Protein AF-A0A540LSK1-F1 (afdb_monomer)

Radius of gyration: 19.54 Å; Cα contacts (8 Å, |Δi|>4): 109; chains: 1; bounding box: 51×31×47 Å

pLDDT: mean 92.01, std 4.18, range [72.56, 97.5]

Mean predicted aligned error: 5.32 Å

Solvent-accessible surface area (backbone atoms only — not comparable to full-atom values): 8118 Å² total; per-residue (Å²): 76,60,80,92,53,20,71,82,52,51,48,79,53,101,90,46,80,46,57,41,70,53,82,63,86,89,48,91,58,44,57,62,53,48,32,55,50,52,50,65,73,38,59,90,34,54,85,73,41,26,48,77,56,66,92,49,74,45,82,53,61,97,46,77,84,54,35,60,56,54,49,50,56,49,51,53,49,32,57,75,69,72,55,82,82,60,71,95,77,60,83,77,96,66,76,56,48,79,53,98,74,26,34,42,41,89,93,44,80,42,81,30,66,71,60,52,50,53,60,75,68,52,76,80,85,86,73,134

Secondary structure (DSSP, 8-state):
--GGGSGGG-EEETTEEE--SS--TT-TTHHHHHHHHHHHHTTTTBTTTEEEETTEEEE--SSHHHHHHHHHHHHHHHHHTT----GGG---S-SEEEETTEEEETTEEEE-HHHHHHHHTPPPP---

Nearest PDB structures (foldseek):
  4ol8-assembly1_B  TM=8.651E-01  e=1.363E-05  Saccharomyces cerevisiae
  7o24-assembly1_A  TM=8.761E-01  e=2.131E-05  White-tufted-ear marmoset simian foamy virus
  7o0h-assembly1_A  TM=9.104E-01  e=1.358E-04  White-tufted-ear marmoset simian foamy virus
  7o0g-assembly1_A  TM=8.465E-01  e=1.052E-04  White-tufted-ear marmoset simian foamy virus
  4mh8-assembly1_A  TM=8.606E-01  e=8.647E-04  Moloney murine leukemia virus isolate Shinnick

Foldseek 3Di:
DPPVCFQVQWDADPVGIDTDPDDDPPDPCLQVVQVVVVCVLCVVCDPPQWDDHRLFIDGHDPDPVCSVVSVVVVVVSCVVVVHDDDPVPDDPPDQWDADPQWIQHPVGTHHNVVVVVCVVPDDDDPDD

InterPro domains:
  IPR000477 Reverse transcriptase domain [PF00078] (4-104)
  IPR043128 Reverse transcriptase/Diguanylate cyclase domain [G3DSA:3.30.70.270] (7-112)
  IPR043502 DNA/RNA polymerase superfamily [SSF56672] (1-127)
  IPR053134 RNA-directed DNA polymerase homolog [PTHR24559] (1-100)

Organism: Malus baccata (NCBI:txid106549)

Sequence (128 aa):
MAVEDQEKTAFITERGLYCYTVMPFGLKNAGSTYQRLVNKMFKNQIGNTMEVYIDDMVVKSRERGQHIDHLRNTFDILRRYNMRLNPAKCAFGVSSGQFLGHIVNKRGIEPNPAKVEALCNMPDPVTP

Structure (mmCIF, N/CA/C/O backbone):
data_AF-A0A540LSK1-F1
#
_entry.id   AF-A0A540LSK1-F1
#
loop_
_atom_site.group_PDB
_atom_site.id
_atom_site.type_symbol
_atom_site.label_atom_id
_atom_site.label_alt_id
_atom_site.label_comp_id
_atom_site.label_asym_id
_atom_site.label_entity_id
_atom_site.label_seq_id
_atom_site.pdbx_PDB_ins_code
_atom_site.Cartn_x
_atom_site.Cartn_y
_atom_site.Cartn_z
_atom_site.occupancy
_atom_site.B_iso_or_equiv
_atom_site.auth_seq_id
_atom_site.auth_comp_id
_atom_site.auth_asym_id
_atom_site.auth_atom_id
_atom_site.pdbx_PDB_model_num
ATOM 1 N N . MET A 1 1 ? 2.457 0.004 -16.375 1.00 90.31 1 MET A N 1
ATOM 2 C CA . MET A 1 1 ? 3.307 1.116 -16.841 1.00 90.31 1 MET A CA 1
ATOM 3 C C . MET A 1 1 ? 2.709 1.644 -18.135 1.00 90.31 1 MET A C 1
ATOM 5 O O . MET A 1 1 ? 2.167 0.823 -18.871 1.00 90.31 1 MET A O 1
ATOM 9 N N . ALA A 1 2 ? 2.735 2.954 -18.397 1.00 93.81 2 ALA A N 1
ATOM 10 C CA . ALA A 1 2 ? 2.364 3.459 -19.725 1.00 93.81 2 ALA A CA 1
ATOM 11 C C . ALA A 1 2 ? 3.323 2.852 -20.761 1.00 93.81 2 ALA A C 1
ATOM 13 O O . ALA A 1 2 ? 4.504 2.694 -20.454 1.00 93.81 2 ALA A O 1
ATOM 14 N N . VAL A 1 3 ? 2.823 2.421 -21.921 1.00 96.44 3 VAL A N 1
ATOM 15 C CA . VAL A 1 3 ? 3.622 1.635 -22.882 1.00 96.44 3 VAL A CA 1
ATOM 16 C C . VAL A 1 3 ? 4.825 2.449 -23.359 1.00 96.44 3 VAL A C 1
ATOM 18 O O . VAL A 1 3 ? 5.938 1.936 -23.382 1.00 96.44 3 VAL A O 1
ATOM 21 N N . GLU A 1 4 ? 4.619 3.742 -23.600 1.00 97.31 4 GLU A N 1
ATOM 22 C CA . GLU A 1 4 ? 5.642 4.714 -23.993 1.00 97.31 4 GLU A CA 1
ATOM 23 C C . GLU A 1 4 ? 6.733 4.973 -22.933 1.00 97.31 4 GLU A C 1
ATOM 25 O O . GLU A 1 4 ? 7.790 5.515 -23.253 1.00 97.31 4 GLU A O 1
ATOM 30 N N . ASP A 1 5 ? 6.503 4.586 -21.674 1.00 96.38 5 ASP A N 1
ATOM 31 C CA . ASP A 1 5 ? 7.439 4.795 -20.563 1.00 96.38 5 ASP A CA 1
ATOM 32 C C . ASP A 1 5 ? 8.160 3.510 -20.125 1.00 96.38 5 ASP A C 1
ATOM 34 O O . ASP A 1 5 ? 9.058 3.574 -19.284 1.00 96.38 5 ASP A O 1
ATOM 38 N N . GLN A 1 6 ? 7.806 2.340 -20.673 1.00 96.88 6 GLN A N 1
ATOM 39 C CA . GLN A 1 6 ? 8.393 1.058 -20.252 1.00 96.88 6 GLN A CA 1
ATOM 40 C C . GLN A 1 6 ? 9.907 1.027 -20.473 1.00 96.88 6 GLN A C 1
ATOM 42 O O . GLN A 1 6 ? 10.653 0.686 -19.555 1.00 96.88 6 GLN A O 1
ATOM 47 N N . GLU A 1 7 ? 10.381 1.464 -21.640 1.00 96.50 7 GLU A N 1
ATOM 48 C CA . GLU A 1 7 ? 11.809 1.472 -21.987 1.00 96.50 7 GLU A CA 1
ATOM 49 C C . GLU A 1 7 ? 12.651 2.356 -21.052 1.00 96.50 7 GLU A C 1
ATOM 51 O O . GLU A 1 7 ? 13.814 2.054 -20.796 1.00 96.50 7 GLU A O 1
ATOM 56 N N . LYS A 1 8 ? 12.056 3.387 -20.436 1.00 95.94 8 LYS A N 1
ATOM 57 C CA . LYS A 1 8 ? 12.732 4.246 -19.441 1.00 95.94 8 LYS A CA 1
ATOM 58 C C . LYS A 1 8 ? 13.035 3.515 -18.132 1.00 95.94 8 LYS A C 1
ATOM 60 O O . LYS A 1 8 ? 13.778 4.023 -17.299 1.00 95.94 8 LYS A O 1
ATOM 65 N N . THR A 1 9 ? 12.450 2.335 -17.940 1.00 96.56 9 THR A N 1
ATOM 66 C CA . THR A 1 9 ? 12.721 1.442 -16.807 1.00 96.56 9 THR A CA 1
ATOM 67 C C . THR A 1 9 ? 13.617 0.267 -17.183 1.00 96.56 9 THR A C 1
ATOM 69 O O . THR A 1 9 ? 13.633 -0.745 -16.477 1.00 96.56 9 THR A O 1
ATOM 72 N N . ALA A 1 10 ? 14.333 0.368 -18.306 1.00 96.69 10 ALA A N 1
ATOM 73 C CA . ALA A 1 10 ? 15.207 -0.697 -18.753 1.00 96.69 10 ALA A CA 1
ATOM 74 C C . ALA A 1 10 ? 16.385 -0.928 -17.793 1.00 96.69 10 ALA A C 1
ATOM 76 O O . ALA A 1 10 ? 16.949 0.006 -17.224 1.00 96.69 10 ALA A O 1
ATOM 77 N N . PHE A 1 11 ? 16.764 -2.192 -17.632 1.00 96.31 11 PHE A N 1
ATOM 78 C CA . PHE A 1 11 ? 17.904 -2.632 -16.840 1.00 96.31 11 PHE A CA 1
ATOM 79 C C . PHE A 1 11 ? 18.647 -3.759 -17.561 1.00 96.31 11 PHE A C 1
ATOM 81 O O . PHE A 1 11 ? 18.067 -4.522 -18.338 1.00 96.31 11 PHE A O 1
ATOM 88 N N . ILE A 1 12 ? 19.951 -3.851 -17.305 1.00 97.50 12 ILE A N 1
ATOM 89 C CA . ILE A 1 12 ? 20.837 -4.835 -17.928 1.00 97.50 12 ILE A CA 1
ATOM 90 C C . ILE A 1 12 ? 21.067 -5.985 -16.952 1.00 97.50 12 ILE A C 1
ATOM 92 O O . ILE A 1 12 ? 21.324 -5.778 -15.768 1.00 97.50 12 ILE A O 1
ATOM 96 N N . THR A 1 13 ? 20.998 -7.202 -17.473 1.00 97.25 13 THR A N 1
ATOM 97 C CA . THR A 1 13 ? 21.461 -8.423 -16.809 1.00 97.25 13 THR A CA 1
ATOM 98 C C . THR A 1 13 ? 22.533 -9.075 -17.679 1.00 97.25 13 THR A C 1
ATOM 100 O O . THR A 1 13 ? 22.652 -8.751 -18.861 1.00 97.25 13 THR A O 1
ATOM 103 N N . GLU A 1 14 ? 23.250 -10.068 -17.154 1.00 97.31 14 GLU A N 1
ATOM 104 C CA . GLU A 1 14 ? 24.184 -10.890 -17.945 1.00 97.31 14 GLU A CA 1
ATOM 105 C C . GLU A 1 14 ? 23.520 -11.562 -19.163 1.00 97.31 14 GLU A C 1
ATOM 107 O O . GLU A 1 14 ? 24.189 -11.921 -20.127 1.00 97.31 14 GLU A O 1
ATOM 112 N N . ARG A 1 15 ? 22.189 -11.725 -19.132 1.00 96.56 15 ARG A N 1
ATOM 113 C CA . ARG A 1 15 ? 21.399 -12.397 -20.171 1.00 96.56 15 ARG A CA 1
ATOM 114 C C . ARG A 1 15 ? 20.729 -11.436 -21.153 1.00 96.56 15 ARG A C 1
ATOM 116 O O . ARG A 1 15 ? 20.010 -11.903 -22.031 1.00 96.56 15 ARG A O 1
ATOM 123 N N . GLY A 1 16 ? 20.903 -10.124 -20.994 1.00 96.88 16 GLY A N 1
ATOM 124 C CA . GLY A 1 16 ? 20.348 -9.122 -21.904 1.00 96.88 16 GLY A CA 1
ATOM 125 C C . GLY A 1 16 ? 19.654 -7.948 -21.218 1.00 96.88 16 GLY A C 1
ATOM 126 O O . GLY A 1 16 ? 19.708 -7.786 -19.994 1.00 96.88 16 GLY A O 1
ATOM 127 N N . LEU A 1 17 ? 19.010 -7.131 -22.052 1.00 97.25 17 LEU A N 1
ATOM 128 C CA . LEU A 1 17 ? 18.290 -5.915 -21.683 1.00 97.25 17 LEU A CA 1
ATOM 129 C C . LEU A 1 17 ? 16.801 -6.219 -21.477 1.00 97.25 17 LEU A C 1
ATOM 131 O O . LEU A 1 17 ? 16.157 -6.797 -22.350 1.00 97.25 17 LEU A O 1
ATOM 135 N N . TYR A 1 18 ? 16.260 -5.802 -20.336 1.00 97.31 18 TYR A N 1
ATOM 136 C CA . TYR A 1 18 ? 14.858 -5.998 -19.959 1.00 97.31 18 TYR A CA 1
ATOM 137 C C . TYR A 1 18 ? 14.250 -4.673 -19.514 1.00 97.31 18 TYR A C 1
ATOM 139 O O . TYR A 1 18 ? 14.979 -3.775 -19.112 1.00 97.31 18 TYR A O 1
ATOM 147 N N . CYS A 1 19 ? 12.925 -4.554 -19.535 1.00 97.19 19 CYS A N 1
ATOM 148 C CA . CYS A 1 19 ? 12.196 -3.401 -19.008 1.00 97.19 19 CYS A CA 1
ATOM 149 C C . CYS A 1 19 ? 10.956 -3.851 -18.220 1.00 97.19 19 CYS A C 1
ATOM 151 O O . CYS A 1 19 ? 10.487 -4.982 -18.370 1.00 97.19 19 CYS A O 1
ATOM 153 N N . TYR A 1 20 ? 10.428 -2.989 -17.346 1.00 97.50 20 TYR A N 1
ATOM 154 C CA . TYR A 1 20 ? 9.251 -3.321 -16.545 1.00 97.50 20 TYR A CA 1
ATOM 155 C C . TYR A 1 20 ? 7.944 -2.981 -17.271 1.00 97.50 20 TYR A C 1
ATOM 157 O O . TYR A 1 20 ? 7.720 -1.859 -17.721 1.00 97.50 20 TYR A O 1
ATOM 165 N N . THR A 1 21 ? 7.014 -3.937 -17.293 1.00 96.56 21 THR A N 1
ATOM 166 C CA . THR A 1 21 ? 5.648 -3.753 -17.826 1.00 96.56 21 THR A CA 1
ATOM 167 C C . THR A 1 21 ? 4.670 -3.216 -16.770 1.00 96.56 21 THR A C 1
ATOM 169 O O . THR A 1 21 ? 3.675 -2.543 -17.069 1.00 96.56 21 THR A O 1
ATOM 172 N N . VAL A 1 22 ? 4.983 -3.449 -15.496 1.00 94.12 22 VAL A N 1
ATOM 173 C CA . VAL A 1 22 ? 4.293 -2.907 -14.317 1.00 94.12 22 VAL A CA 1
ATOM 174 C C . VAL A 1 22 ? 5.151 -1.832 -13.653 1.00 94.12 22 VAL A C 1
ATOM 176 O O . VAL A 1 22 ? 6.268 -1.583 -14.079 1.00 94.12 22 VAL A O 1
ATOM 179 N N . MET A 1 23 ? 4.625 -1.132 -12.651 1.00 95.19 23 MET A N 1
ATOM 180 C CA . MET A 1 23 ? 5.394 -0.108 -11.939 1.00 95.19 23 MET A CA 1
ATOM 181 C C . MET A 1 23 ? 6.440 -0.772 -11.022 1.00 95.19 23 MET A C 1
ATOM 183 O O . MET A 1 23 ? 6.027 -1.473 -10.098 1.00 95.19 23 MET A O 1
ATOM 187 N N . PRO A 1 24 ? 7.755 -0.589 -11.252 1.00 95.06 24 PRO A N 1
ATOM 188 C CA . PRO A 1 24 ? 8.780 -1.136 -10.371 1.00 95.06 24 PRO A CA 1
ATOM 189 C C . PRO A 1 24 ? 8.951 -0.302 -9.097 1.00 95.06 24 PRO A C 1
ATOM 191 O O . PRO A 1 24 ? 8.566 0.870 -9.030 1.00 95.06 24 PRO A O 1
ATOM 194 N N . PHE A 1 25 ? 9.592 -0.906 -8.097 1.00 90.50 25 PHE A N 1
ATOM 195 C CA . PHE A 1 25 ? 10.094 -0.185 -6.929 1.00 90.50 25 PHE A CA 1
ATOM 196 C C . PHE A 1 25 ? 11.232 0.774 -7.310 1.00 90.50 25 PHE A C 1
ATOM 198 O O . PHE A 1 25 ? 11.898 0.601 -8.328 1.00 90.50 25 PHE A O 1
ATOM 205 N N . GLY A 1 26 ? 11.461 1.792 -6.477 1.00 92.00 26 GLY A N 1
ATOM 206 C CA . GLY A 1 26 ? 12.563 2.747 -6.646 1.00 92.00 26 GLY A CA 1
ATOM 207 C C . GLY A 1 26 ? 12.256 3.949 -7.546 1.00 92.00 26 GLY A C 1
ATOM 208 O O . GLY A 1 26 ? 13.019 4.912 -7.547 1.00 92.00 26 GLY A O 1
ATOM 209 N N . LEU A 1 27 ? 11.124 3.967 -8.262 1.00 93.94 27 LEU A N 1
ATOM 210 C CA . LEU A 1 27 ? 10.711 5.164 -8.998 1.00 93.94 27 LEU A CA 1
ATOM 211 C C . LEU A 1 27 ? 10.248 6.269 -8.044 1.00 93.94 27 LEU A C 1
ATOM 213 O O . LEU A 1 27 ? 9.352 6.061 -7.225 1.00 93.94 27 LEU A O 1
ATOM 217 N N . LYS A 1 28 ? 10.770 7.485 -8.245 1.00 94.00 28 LYS A N 1
ATOM 218 C CA . LYS A 1 28 ? 10.443 8.680 -7.443 1.00 94.00 28 LYS A CA 1
ATOM 219 C C . LYS A 1 28 ? 8.936 8.927 -7.288 1.00 94.00 28 LYS A C 1
ATOM 221 O O . LYS A 1 28 ? 8.483 9.309 -6.217 1.00 94.00 28 LYS A O 1
ATOM 226 N N . ASN A 1 29 ? 8.161 8.688 -8.348 1.00 92.81 29 ASN A N 1
ATOM 227 C CA . ASN A 1 29 ? 6.725 8.982 -8.388 1.00 92.81 29 ASN A CA 1
ATOM 228 C C . ASN A 1 29 ? 5.836 7.743 -8.181 1.00 92.81 29 ASN A C 1
ATOM 230 O O . ASN A 1 29 ? 4.616 7.842 -8.351 1.00 92.81 29 ASN A O 1
ATOM 234 N N . ALA A 1 30 ? 6.409 6.581 -7.837 1.00 92.50 30 ALA A N 1
ATOM 235 C CA . ALA A 1 30 ? 5.630 5.357 -7.656 1.00 92.50 30 ALA A CA 1
ATOM 236 C C . ALA A 1 30 ? 4.576 5.521 -6.554 1.00 92.50 30 ALA A C 1
ATOM 238 O O . ALA A 1 30 ? 3.392 5.288 -6.798 1.00 92.50 30 ALA A O 1
ATOM 239 N N . GLY A 1 31 ? 4.985 6.021 -5.383 1.00 91.56 31 GLY A N 1
ATOM 240 C CA . GLY A 1 31 ? 4.082 6.237 -4.249 1.00 91.56 31 GLY A CA 1
ATOM 241 C C . GLY A 1 31 ? 2.938 7.201 -4.573 1.00 91.56 31 GLY A C 1
ATOM 242 O O . GLY A 1 31 ? 1.777 6.902 -4.308 1.00 91.56 31 GLY A O 1
ATOM 243 N N . SER A 1 32 ? 3.225 8.326 -5.238 1.00 92.75 32 SER A N 1
ATOM 244 C CA . SER A 1 32 ? 2.190 9.287 -5.653 1.00 92.75 32 SER A CA 1
ATOM 245 C C . SER A 1 32 ? 1.219 8.698 -6.680 1.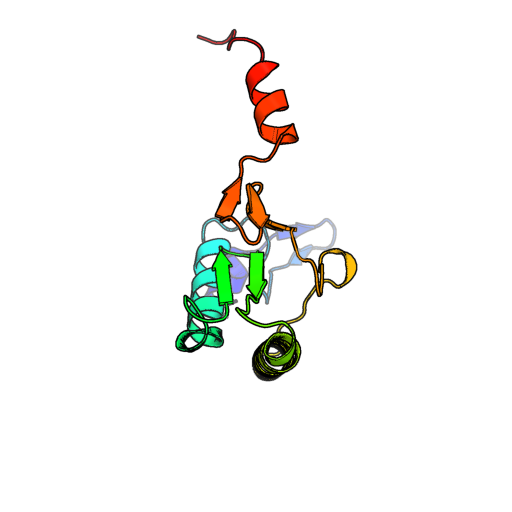00 92.75 32 SER A C 1
ATOM 247 O O . SER A 1 32 ? 0.019 8.974 -6.639 1.00 92.75 32 SER A O 1
ATOM 249 N N . THR A 1 33 ? 1.720 7.876 -7.604 1.00 93.62 33 THR A N 1
ATOM 250 C CA . THR A 1 33 ? 0.886 7.183 -8.595 1.00 93.62 33 THR A CA 1
ATOM 251 C C . THR A 1 33 ? -0.029 6.166 -7.918 1.00 93.62 33 THR A C 1
ATOM 253 O O . THR A 1 33 ? -1.228 6.138 -8.205 1.00 93.62 33 THR A O 1
ATOM 256 N N . TYR A 1 34 ? 0.508 5.396 -6.970 1.00 91.38 34 TYR A N 1
ATOM 257 C CA . TYR A 1 34 ? -0.261 4.450 -6.169 1.00 91.38 34 TYR A CA 1
ATOM 258 C C . TYR A 1 34 ? -1.336 5.159 -5.335 1.00 91.38 34 TYR A C 1
ATOM 260 O O . TYR A 1 34 ? -2.514 4.824 -5.441 1.00 91.38 34 TYR A O 1
ATOM 268 N N . GLN A 1 35 ? -0.984 6.227 -4.614 1.00 92.31 35 GLN A N 1
ATOM 269 C CA . GLN A 1 35 ? -1.942 7.021 -3.840 1.00 92.31 35 GLN A CA 1
ATOM 270 C C . GLN A 1 35 ? -3.100 7.541 -4.704 1.00 92.31 35 GLN A C 1
ATOM 272 O O . GLN A 1 35 ? -4.256 7.490 -4.287 1.00 92.31 35 GLN A O 1
ATOM 277 N N . ARG A 1 36 ? -2.825 8.026 -5.925 1.00 93.69 36 ARG A N 1
ATOM 278 C CA . ARG A 1 36 ? -3.877 8.481 -6.853 1.00 93.69 36 ARG A CA 1
ATOM 279 C C . ARG A 1 36 ? -4.840 7.355 -7.227 1.00 93.69 36 ARG A C 1
ATOM 281 O O . ARG A 1 36 ? -6.044 7.603 -7.314 1.00 93.69 36 ARG A O 1
ATOM 288 N N . LEU A 1 37 ? -4.334 6.138 -7.438 1.00 92.88 37 LEU A N 1
ATOM 289 C CA . LEU A 1 37 ? -5.167 4.962 -7.690 1.00 92.88 37 LEU A CA 1
ATOM 290 C C . LEU A 1 37 ? -6.052 4.659 -6.477 1.00 92.88 37 LEU A C 1
ATOM 292 O O . LEU A 1 37 ? -7.271 4.579 -6.631 1.00 92.88 37 LEU A O 1
ATOM 296 N N . VAL A 1 38 ? -5.469 4.556 -5.280 1.00 93.50 38 VAL A N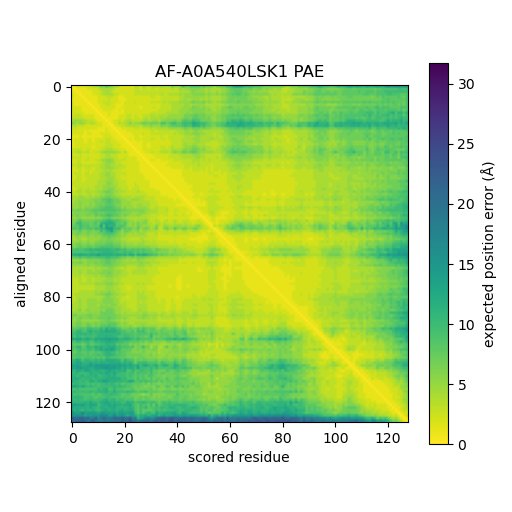 1
ATOM 297 C CA . VAL A 1 38 ? -6.221 4.216 -4.063 1.00 93.50 38 VAL A CA 1
ATOM 298 C C . VAL A 1 38 ? -7.268 5.290 -3.737 1.00 93.50 38 VAL A C 1
ATOM 300 O O . VAL A 1 38 ? -8.423 4.955 -3.470 1.00 93.50 38 VAL A O 1
ATOM 303 N N . ASN A 1 39 ? -6.929 6.575 -3.890 1.00 93.25 39 ASN A N 1
ATOM 304 C CA . ASN A 1 39 ? -7.872 7.689 -3.742 1.00 93.25 39 ASN A CA 1
ATOM 305 C C . ASN A 1 39 ? -9.059 7.585 -4.704 1.00 93.25 39 ASN A C 1
ATOM 307 O O . ASN A 1 39 ? -10.190 7.896 -4.337 1.00 93.25 39 ASN A O 1
ATOM 311 N N . LYS A 1 40 ? -8.819 7.142 -5.943 1.00 94.00 40 LYS A N 1
ATOM 312 C CA . LYS A 1 40 ? -9.882 6.936 -6.932 1.00 94.00 40 LYS A CA 1
ATOM 313 C C . LYS A 1 40 ? -10.762 5.739 -6.568 1.00 94.00 40 LYS A C 1
ATOM 315 O O . LYS A 1 40 ? -11.979 5.834 -6.698 1.00 94.00 40 LYS A O 1
ATOM 320 N N . MET A 1 41 ? -10.159 4.636 -6.129 1.00 94.19 41 MET A N 1
ATOM 321 C CA . MET A 1 41 ? -10.866 3.402 -5.769 1.00 94.19 41 MET A CA 1
ATOM 322 C C . MET A 1 41 ? -11.788 3.586 -4.563 1.00 94.19 41 MET A C 1
ATOM 324 O O . MET A 1 41 ? -12.934 3.146 -4.593 1.00 94.19 41 MET A O 1
ATOM 328 N N . PHE A 1 42 ? -11.291 4.255 -3.522 1.00 94.25 42 PHE A N 1
ATOM 329 C CA . PHE A 1 42 ? -11.971 4.409 -2.235 1.00 94.25 42 PHE A CA 1
ATOM 330 C C . PHE A 1 42 ? -12.524 5.815 -2.008 1.00 94.25 42 PHE A C 1
ATOM 332 O O . PHE A 1 42 ? -12.752 6.212 -0.867 1.00 94.25 42 PHE A O 1
ATOM 339 N N . LYS A 1 43 ? -12.760 6.579 -3.082 1.00 94.25 43 LYS A N 1
ATOM 340 C CA . LYS A 1 43 ? -13.205 7.981 -3.018 1.00 94.25 43 LYS A CA 1
ATOM 341 C C . LYS A 1 43 ? -14.372 8.205 -2.047 1.00 94.25 43 LYS A C 1
ATOM 343 O O . LYS A 1 43 ? -14.414 9.228 -1.378 1.00 94.25 43 LYS A O 1
ATOM 348 N N . ASN A 1 44 ? -15.304 7.255 -1.976 1.00 93.75 44 ASN A N 1
ATOM 349 C CA . ASN A 1 44 ? -16.510 7.368 -1.154 1.00 93.75 44 ASN A CA 1
ATOM 350 C C . ASN A 1 44 ? -16.319 6.851 0.286 1.00 93.75 44 ASN A C 1
ATOM 352 O O . ASN A 1 44 ? -17.180 7.068 1.133 1.00 93.75 44 ASN A O 1
ATOM 356 N N . GLN A 1 45 ? -15.229 6.132 0.558 1.00 93.81 45 GLN A N 1
ATOM 357 C CA . GLN A 1 45 ? -14.928 5.511 1.850 1.00 93.81 45 GLN A CA 1
ATOM 358 C C . GLN A 1 45 ? -13.882 6.300 2.639 1.00 93.81 45 GLN A C 1
ATOM 360 O O . GLN A 1 45 ? -13.917 6.277 3.872 1.00 93.81 45 GLN A O 1
ATOM 365 N N . ILE A 1 46 ? -12.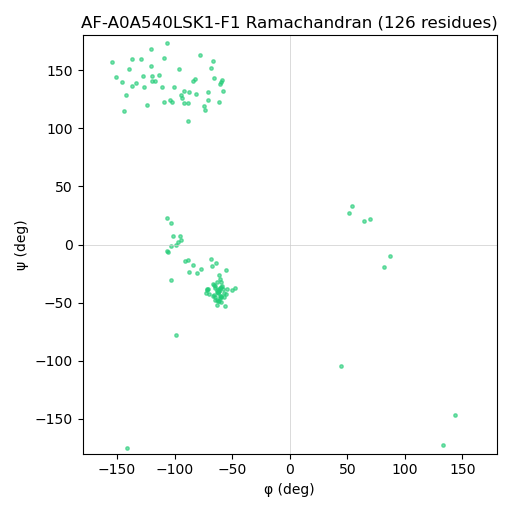959 6.973 1.942 1.00 93.81 46 ILE A N 1
ATOM 366 C CA . ILE A 1 46 ? -11.879 7.761 2.545 1.00 93.81 46 ILE A CA 1
ATOM 367 C C . ILE A 1 46 ? -12.460 8.853 3.452 1.00 93.81 46 ILE A C 1
ATOM 369 O O . ILE A 1 46 ? -13.394 9.558 3.073 1.00 93.81 46 ILE A O 1
ATOM 373 N N . GLY A 1 47 ? -11.923 8.961 4.667 1.00 90.75 47 GLY A N 1
ATOM 374 C CA . GLY A 1 47 ? -12.361 9.893 5.709 1.00 90.75 47 GLY A CA 1
ATOM 375 C C . GLY A 1 47 ? -13.575 9.418 6.516 1.00 90.75 47 GLY A C 1
ATOM 376 O O . GLY A 1 47 ? -13.784 9.878 7.637 1.00 90.75 47 GLY A O 1
ATOM 377 N N . ASN A 1 48 ? -14.358 8.467 5.994 1.00 92.00 48 ASN A N 1
ATOM 378 C CA . ASN A 1 48 ? -15.506 7.895 6.695 1.00 92.00 48 ASN A CA 1
ATOM 379 C C . ASN A 1 48 ? -15.145 6.549 7.344 1.00 92.00 48 ASN A C 1
ATOM 381 O O . ASN A 1 48 ? -14.881 6.468 8.545 1.00 92.00 48 ASN A O 1
ATOM 385 N N . THR A 1 49 ? -15.086 5.489 6.535 1.00 93.00 49 THR A N 1
ATOM 386 C CA . THR A 1 49 ? -14.827 4.110 6.985 1.00 93.00 49 THR A CA 1
ATOM 387 C C . THR A 1 49 ? -13.426 3.628 6.626 1.00 93.00 49 THR A C 1
ATOM 389 O O . THR A 1 49 ? -13.046 2.528 7.017 1.00 93.00 49 THR A O 1
ATOM 392 N N . MET A 1 50 ? -12.664 4.419 5.871 1.00 92.81 50 MET A N 1
ATOM 393 C CA . MET A 1 50 ? -11.316 4.100 5.413 1.00 92.81 50 MET A CA 1
ATOM 394 C C . MET A 1 50 ? -10.387 5.295 5.638 1.00 92.81 50 MET A C 1
ATOM 396 O O . MET A 1 50 ? -10.757 6.429 5.352 1.00 92.81 50 MET A O 1
ATOM 400 N N . GLU A 1 51 ? -9.169 5.030 6.090 1.00 91.06 51 GLU A N 1
ATOM 401 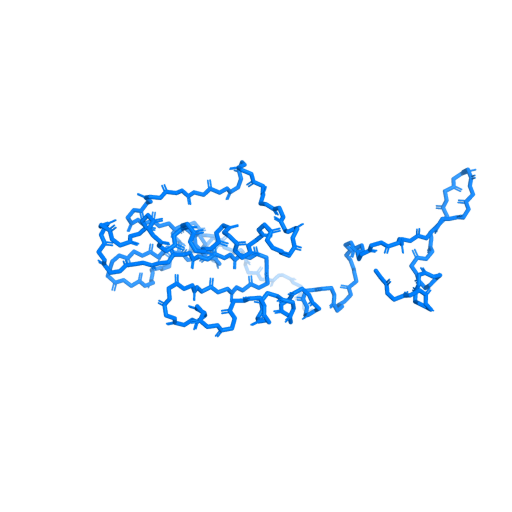C CA . GLU A 1 51 ? -8.035 5.953 6.015 1.00 91.06 51 GLU A CA 1
ATOM 402 C C . GLU A 1 51 ? -6.925 5.301 5.194 1.00 91.06 51 GLU A C 1
ATOM 404 O O . GLU A 1 51 ? -6.701 4.096 5.298 1.00 91.06 51 GLU A O 1
ATOM 409 N N . VAL A 1 52 ? -6.247 6.081 4.356 1.00 90.06 52 VAL A N 1
ATOM 410 C CA . VAL A 1 52 ? -5.227 5.574 3.431 1.00 90.06 52 VAL A CA 1
ATOM 411 C C . VAL A 1 52 ? -4.025 6.499 3.428 1.00 90.06 52 VAL A C 1
ATOM 413 O O . VAL A 1 52 ? -4.182 7.713 3.304 1.00 90.06 52 VAL A O 1
ATOM 416 N N . TYR A 1 53 ? -2.830 5.915 3.451 1.00 83.69 53 TYR A N 1
ATOM 417 C CA . TYR A 1 53 ? -1.586 6.605 3.150 1.00 83.69 53 TYR A CA 1
ATOM 418 C C . TYR A 1 53 ? -0.614 5.680 2.411 1.00 83.69 53 TYR A C 1
ATOM 420 O O . TYR A 1 53 ? -0.126 4.697 2.959 1.00 83.69 53 TYR A O 1
ATOM 428 N N . ILE A 1 54 ? -0.323 6.028 1.162 1.00 80.88 54 ILE A N 1
ATOM 429 C CA . ILE A 1 54 ? 0.434 5.263 0.171 1.00 80.88 54 ILE A CA 1
ATOM 430 C C . ILE A 1 54 ? -0.018 3.799 0.187 1.00 80.88 54 ILE A C 1
ATOM 432 O O . ILE A 1 54 ? -1.114 3.513 -0.294 1.00 80.88 54 ILE A O 1
ATOM 436 N N . ASP A 1 55 ? 0.784 2.903 0.759 1.00 79.38 55 ASP A N 1
ATOM 437 C CA . ASP A 1 55 ? 0.547 1.460 0.778 1.00 79.38 55 ASP A CA 1
ATOM 438 C C . ASP A 1 55 ? -0.251 0.994 2.009 1.00 79.38 55 ASP A C 1
ATOM 440 O O . ASP A 1 55 ? -0.778 -0.121 2.014 1.00 79.38 55 ASP A O 1
ATOM 444 N N . ASP A 1 56 ? -0.382 1.842 3.032 1.00 85.81 56 ASP A N 1
ATOM 445 C CA . ASP A 1 56 ? -1.057 1.518 4.284 1.00 85.81 56 ASP A CA 1
ATOM 446 C C . ASP A 1 56 ? -2.530 1.952 4.238 1.00 85.81 56 ASP A C 1
ATOM 448 O O . ASP A 1 56 ? -2.867 3.115 3.999 1.00 85.81 56 ASP A O 1
ATOM 452 N N . MET A 1 57 ? -3.432 1.009 4.514 1.00 90.06 57 MET A N 1
ATOM 453 C CA . MET A 1 57 ? -4.882 1.221 4.537 1.00 90.06 57 MET A CA 1
ATOM 454 C C . MET A 1 57 ? -5.461 0.756 5.874 1.00 90.06 57 MET A C 1
ATOM 456 O O . MET A 1 57 ? -5.146 -0.338 6.342 1.00 90.06 57 MET A O 1
ATOM 460 N N . VAL A 1 58 ? -6.352 1.553 6.462 1.00 92.12 58 VAL A N 1
ATOM 461 C CA . VAL A 1 58 ? -7.084 1.213 7.688 1.00 92.12 58 VAL A CA 1
ATOM 462 C C . VAL A 1 58 ? -8.573 1.321 7.442 1.00 92.12 58 VAL A C 1
ATOM 464 O O . VAL A 1 58 ? -9.099 2.399 7.177 1.00 92.12 58 VAL A O 1
ATOM 467 N N . VAL A 1 59 ? -9.270 0.202 7.620 1.00 93.19 59 VAL A N 1
ATOM 468 C CA . VAL A 1 59 ? -10.731 0.179 7.693 1.00 93.19 59 VAL A CA 1
ATOM 469 C C . VAL A 1 59 ? -11.131 0.399 9.145 1.00 93.19 59 VAL A C 1
ATOM 471 O O . VAL A 1 59 ? -10.751 -0.375 10.022 1.00 93.19 59 VAL A O 1
ATOM 474 N N . LYS A 1 60 ? -11.921 1.438 9.408 1.00 91.38 60 LYS A N 1
ATOM 475 C CA . LYS A 1 60 ? -12.408 1.786 10.748 1.00 91.38 60 LYS A CA 1
ATOM 476 C C . LYS A 1 60 ? -13.924 1.771 10.802 1.00 91.38 60 LYS A C 1
ATOM 478 O O . LYS A 1 60 ? -14.624 1.917 9.801 1.00 91.38 60 LYS A O 1
ATOM 483 N N . SER A 1 61 ? -14.466 1.533 11.986 1.00 92.06 61 SER A N 1
ATOM 484 C CA . SER A 1 61 ? -15.909 1.464 12.215 1.00 92.06 61 SER A CA 1
ATOM 485 C C . SER A 1 61 ? -16.206 1.898 13.638 1.00 92.06 61 SER A C 1
ATOM 487 O O . SER A 1 61 ? -15.418 1.620 14.538 1.00 92.06 61 SER A O 1
ATOM 489 N N . ARG A 1 62 ? -17.330 2.588 13.846 1.00 88.69 62 ARG A N 1
ATOM 490 C CA . ARG A 1 62 ? -17.739 3.023 15.191 1.00 88.69 62 ARG A CA 1
ATOM 491 C C . ARG A 1 62 ? -18.212 1.848 16.038 1.00 88.69 62 ARG A C 1
ATOM 493 O O . ARG A 1 62 ? -17.906 1.774 17.224 1.00 88.69 62 ARG A O 1
ATOM 500 N N . GLU A 1 63 ? -18.926 0.923 15.407 1.00 89.38 63 GLU A N 1
ATOM 501 C CA . GLU A 1 63 ? -19.514 -0.245 16.050 1.00 89.38 63 GLU A CA 1
ATOM 502 C C . GLU A 1 63 ? -18.975 -1.535 15.442 1.00 89.38 63 GLU A C 1
ATOM 504 O O . GLU A 1 63 ? -18.757 -1.640 14.232 1.00 89.38 63 GLU A O 1
ATOM 509 N N . ARG A 1 64 ? -18.819 -2.557 16.289 1.00 87.31 64 ARG A N 1
ATOM 510 C CA . ARG A 1 64 ? -18.330 -3.875 15.872 1.00 87.31 64 ARG A CA 1
ATOM 511 C C . ARG A 1 64 ? -19.258 -4.543 14.854 1.00 87.31 64 ARG A C 1
ATOM 513 O O . ARG A 1 64 ? -18.759 -5.167 13.924 1.00 87.31 64 ARG A O 1
ATOM 520 N N . GLY A 1 65 ? -20.577 -4.389 15.012 1.00 89.81 65 GLY A N 1
ATOM 521 C CA . GLY A 1 65 ? -21.572 -4.975 14.106 1.00 89.81 65 GLY A CA 1
ATOM 522 C C . GLY A 1 65 ? -21.434 -4.474 12.666 1.00 89.81 65 GLY A C 1
ATOM 523 O O . GLY A 1 65 ? -21.524 -5.260 11.734 1.00 89.81 65 GLY A O 1
ATOM 524 N N . GLN A 1 66 ? -21.096 -3.194 12.494 1.00 92.94 66 GLN A N 1
ATOM 525 C CA . GLN A 1 66 ? -20.918 -2.565 11.180 1.00 92.94 66 GLN A CA 1
ATOM 526 C C . GLN A 1 66 ? -19.583 -2.934 10.514 1.00 92.94 66 GLN A C 1
ATOM 528 O O . GLN A 1 66 ? -19.426 -2.806 9.300 1.00 92.94 66 GLN A O 1
ATOM 533 N N . HIS A 1 67 ? -18.589 -3.373 11.293 1.00 93.69 67 HIS A N 1
ATOM 534 C CA . HIS A 1 67 ? -17.227 -3.562 10.791 1.00 93.69 67 HIS A CA 1
ATOM 535 C C . HIS A 1 67 ? -17.132 -4.657 9.724 1.00 93.69 67 HIS A C 1
ATOM 537 O O . HIS A 1 67 ? -16.387 -4.511 8.756 1.00 93.69 67 HIS A O 1
ATOM 543 N N . ILE A 1 68 ? -17.925 -5.723 9.860 1.00 94.44 68 ILE A N 1
ATOM 544 C CA . ILE A 1 68 ? -17.980 -6.803 8.867 1.00 94.44 68 ILE A CA 1
ATOM 545 C C . ILE A 1 68 ? -18.481 -6.282 7.516 1.00 94.44 68 ILE A C 1
ATOM 547 O O . ILE A 1 68 ? -17.907 -6.624 6.482 1.00 94.44 68 ILE A O 1
ATOM 551 N N . ASP A 1 69 ? -19.487 -5.408 7.513 1.00 95.25 69 ASP A N 1
ATOM 552 C CA . ASP A 1 69 ? -20.029 -4.837 6.279 1.00 95.25 69 ASP A CA 1
ATOM 553 C C . ASP A 1 69 ? -19.060 -3.834 5.643 1.00 95.25 69 ASP A C 1
ATOM 555 O O . ASP A 1 69 ? -18.858 -3.846 4.427 1.00 95.25 69 ASP A O 1
ATOM 559 N N . HIS A 1 70 ? -18.369 -3.022 6.449 1.00 95.81 70 HIS A N 1
ATOM 560 C CA . HIS A 1 70 ? -17.316 -2.133 5.949 1.00 95.81 70 HIS A CA 1
ATOM 561 C C . HIS A 1 70 ? -16.132 -2.903 5.342 1.00 95.81 70 HIS A C 1
ATOM 563 O O . HIS A 1 70 ? -15.613 -2.507 4.292 1.00 95.81 70 HIS A O 1
ATOM 569 N N . LEU A 1 71 ? -15.727 -4.024 5.950 1.00 95.38 71 LEU A N 1
ATOM 570 C CA . LEU A 1 71 ? -14.714 -4.917 5.383 1.00 95.38 71 LEU A CA 1
ATOM 571 C C . LEU A 1 71 ? -15.203 -5.568 4.087 1.00 95.38 71 LEU A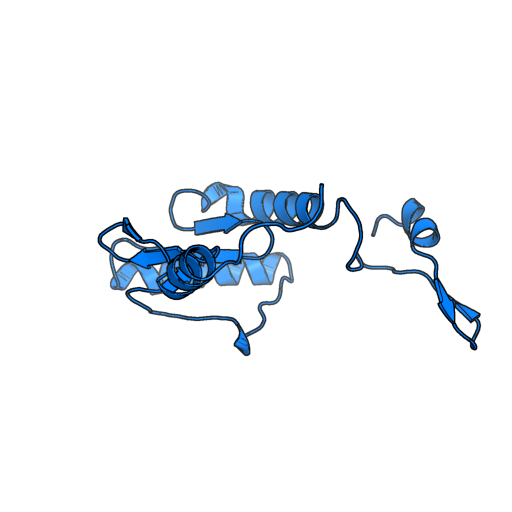 C 1
ATOM 573 O O . LEU A 1 71 ? -14.453 -5.596 3.112 1.00 95.38 71 LEU A O 1
ATOM 577 N N . ARG A 1 72 ? -16.459 -6.036 4.038 1.00 95.88 72 ARG A N 1
ATOM 578 C CA . ARG A 1 72 ? -17.055 -6.609 2.822 1.00 95.88 72 ARG A CA 1
ATOM 579 C C . ARG A 1 72 ? -16.995 -5.608 1.666 1.00 95.88 72 ARG A C 1
ATOM 581 O O . ARG A 1 72 ? -16.387 -5.919 0.644 1.00 95.88 72 ARG A O 1
ATOM 588 N N . ASN A 1 73 ? -17.490 -4.389 1.884 1.00 95.75 73 ASN A N 1
ATOM 589 C CA . ASN A 1 73 ? -17.450 -3.308 0.896 1.00 95.75 73 ASN A CA 1
ATOM 590 C C . ASN A 1 73 ? -16.018 -2.992 0.441 1.00 95.75 73 ASN A C 1
ATOM 592 O O . ASN A 1 73 ? -15.762 -2.795 -0.747 1.00 95.75 73 ASN A O 1
ATOM 596 N N . THR A 1 74 ? -15.066 -2.969 1.377 1.00 95.38 74 THR A N 1
ATOM 597 C CA . THR A 1 74 ? -13.650 -2.739 1.065 1.00 95.38 74 THR A CA 1
ATOM 598 C C . THR A 1 74 ? -13.094 -3.840 0.163 1.00 95.38 74 THR A C 1
ATOM 600 O O . THR A 1 74 ? -12.473 -3.552 -0.861 1.00 95.38 74 THR A O 1
ATOM 603 N N . PHE A 1 75 ? -13.335 -5.105 0.506 1.00 95.69 75 PHE A N 1
ATOM 604 C CA . PHE A 1 75 ? -12.856 -6.239 -0.277 1.00 95.69 75 PHE A CA 1
ATOM 605 C C . PHE A 1 75 ? -13.523 -6.334 -1.652 1.00 95.69 75 PHE A C 1
ATOM 607 O O . PHE A 1 75 ? -12.858 -6.723 -2.611 1.00 95.69 75 PHE A O 1
ATOM 614 N N . ASP A 1 76 ? -14.794 -5.949 -1.775 1.00 96.81 76 ASP A N 1
ATOM 615 C CA . ASP A 1 76 ? -15.481 -5.867 -3.068 1.00 96.81 76 ASP A CA 1
ATOM 616 C C . ASP A 1 76 ? -14.818 -4.846 -3.995 1.00 96.81 76 ASP A C 1
ATOM 618 O O . ASP A 1 76 ? -14.584 -5.133 -5.172 1.00 96.81 76 ASP A O 1
ATOM 622 N N . ILE A 1 77 ? -14.428 -3.685 -3.462 1.00 95.88 77 ILE A N 1
AT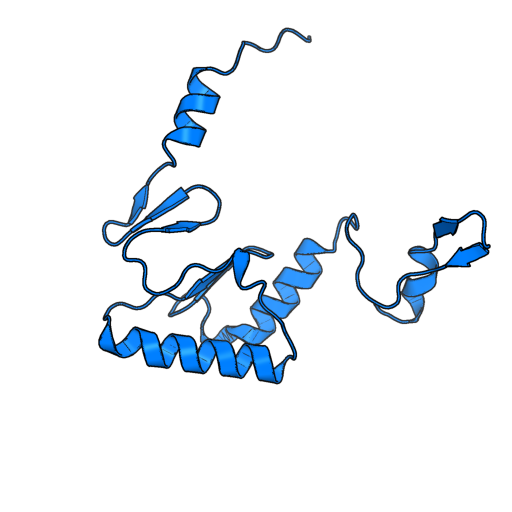OM 623 C CA . ILE A 1 77 ? -13.682 -2.677 -4.222 1.00 95.88 77 ILE A CA 1
ATOM 624 C C . ILE A 1 77 ? -12.308 -3.212 -4.628 1.00 95.88 77 ILE A C 1
ATOM 626 O O . ILE A 1 77 ? -11.950 -3.121 -5.801 1.00 95.88 77 ILE A O 1
ATOM 630 N N . LEU A 1 78 ? -11.546 -3.816 -3.710 1.00 95.19 78 LEU A N 1
ATOM 631 C CA . LEU A 1 78 ? -10.236 -4.385 -4.050 1.00 95.19 78 LEU A CA 1
ATOM 632 C C . LEU A 1 78 ? -10.348 -5.431 -5.166 1.00 95.19 78 LEU A C 1
ATOM 634 O O . LEU A 1 78 ? -9.596 -5.361 -6.137 1.00 95.19 78 LEU A O 1
ATOM 638 N N . ARG A 1 79 ? -11.328 -6.342 -5.079 1.00 96.75 79 ARG A N 1
ATOM 639 C CA . ARG A 1 79 ? -11.603 -7.342 -6.123 1.00 96.75 79 ARG A CA 1
ATOM 640 C C . ARG A 1 79 ? -11.946 -6.697 -7.461 1.00 96.75 79 ARG A C 1
ATOM 642 O O . ARG A 1 79 ? -11.392 -7.101 -8.478 1.00 96.75 79 ARG A O 1
ATOM 649 N N . ARG A 1 80 ? -12.806 -5.673 -7.467 1.00 96.56 80 ARG A N 1
ATOM 650 C CA . ARG A 1 80 ? -13.208 -4.956 -8.689 1.00 96.56 80 ARG A CA 1
ATOM 651 C C . ARG A 1 80 ? -12.021 -4.340 -9.431 1.00 96.56 80 ARG A C 1
ATOM 653 O O . ARG A 1 80 ? -12.025 -4.310 -10.657 1.00 96.56 80 ARG A O 1
ATOM 660 N N . TYR A 1 81 ? -11.022 -3.856 -8.699 1.00 93.94 81 TYR A N 1
ATOM 661 C CA . TYR A 1 81 ? -9.801 -3.271 -9.263 1.00 93.94 81 TYR A CA 1
ATOM 662 C C . TYR A 1 81 ? -8.635 -4.268 -9.362 1.00 93.94 81 TYR A C 1
ATOM 664 O O . TYR A 1 81 ? -7.525 -3.866 -9.700 1.00 93.94 81 TYR A O 1
ATOM 672 N N . ASN A 1 82 ? -8.873 -5.556 -9.085 1.00 94.38 82 ASN A N 1
ATOM 673 C CA . ASN A 1 82 ? -7.864 -6.620 -9.073 1.00 94.38 82 ASN A CA 1
ATOM 674 C C . ASN A 1 82 ? -6.649 -6.321 -8.165 1.00 94.38 82 ASN A C 1
ATOM 676 O O . ASN A 1 82 ? -5.520 -6.725 -8.444 1.00 94.38 82 ASN A O 1
ATOM 680 N N . MET A 1 83 ? -6.885 -5.605 -7.066 1.00 92.94 83 MET A N 1
ATOM 681 C CA . MET A 1 83 ? -5.873 -5.312 -6.057 1.00 92.94 83 MET A CA 1
ATOM 682 C C . MET A 1 83 ? -5.755 -6.475 -5.078 1.00 92.94 83 MET A C 1
ATOM 684 O O . MET A 1 83 ? -6.754 -7.071 -4.667 1.00 92.94 83 MET A O 1
ATOM 688 N N . ARG A 1 84 ? -4.522 -6.787 -4.676 1.00 91.38 84 ARG A N 1
ATOM 689 C CA . ARG A 1 84 ? -4.223 -7.870 -3.736 1.00 91.38 84 ARG A CA 1
ATOM 690 C C . ARG A 1 84 ? -3.604 -7.310 -2.467 1.00 91.38 84 ARG A C 1
ATOM 692 O O . ARG A 1 84 ? -2.773 -6.411 -2.521 1.00 91.38 84 ARG A O 1
ATOM 699 N N . LEU A 1 85 ? -4.002 -7.881 -1.338 1.00 91.81 85 LEU A N 1
ATOM 700 C CA . LEU A 1 85 ? -3.397 -7.619 -0.039 1.00 91.81 85 LEU A CA 1
ATOM 701 C C . LEU A 1 85 ? -2.363 -8.702 0.261 1.00 91.81 85 LEU A C 1
ATOM 703 O O . LEU A 1 85 ? -2.518 -9.838 -0.185 1.00 91.81 85 LEU A O 1
ATOM 707 N N . ASN A 1 86 ? -1.336 -8.360 1.037 1.00 90.81 86 ASN A N 1
ATOM 708 C CA . ASN A 1 86 ? -0.419 -9.339 1.610 1.00 90.81 86 ASN A CA 1
ATOM 709 C C . ASN A 1 86 ? -0.986 -9.820 2.959 1.00 90.81 86 ASN A C 1
ATOM 711 O O . ASN A 1 86 ? -0.897 -9.064 3.928 1.00 90.81 86 ASN A O 1
ATOM 715 N N . PRO A 1 87 ? -1.529 -11.051 3.064 1.00 91.19 87 PRO A N 1
ATOM 716 C CA . PRO A 1 87 ? -2.202 -11.506 4.280 1.00 91.19 87 PRO A CA 1
ATOM 717 C C . PRO A 1 87 ? -1.294 -11.506 5.511 1.00 91.19 87 PRO A C 1
ATOM 719 O O . PRO A 1 87 ? -1.762 -11.209 6.603 1.00 91.19 87 PRO A O 1
ATOM 722 N N . ALA A 1 88 ? 0.007 -11.764 5.334 1.00 91.50 88 ALA A N 1
ATOM 723 C CA . ALA A 1 88 ? 0.976 -11.775 6.429 1.00 91.50 88 ALA A CA 1
ATOM 724 C C . ALA A 1 88 ? 1.206 -10.385 7.049 1.00 91.50 88 ALA A C 1
ATOM 726 O O . ALA A 1 88 ? 1.711 -10.286 8.162 1.00 91.50 88 ALA A O 1
ATOM 727 N N . LYS A 1 89 ? 0.847 -9.312 6.332 1.00 87.81 89 LYS A N 1
ATOM 728 C CA . LYS A 1 89 ? 0.935 -7.925 6.811 1.00 87.81 89 LYS A CA 1
ATOM 729 C C . LYS A 1 89 ? -0.420 -7.350 7.235 1.00 87.81 89 LYS A C 1
ATOM 731 O O . LYS A 1 89 ? -0.477 -6.201 7.662 1.00 87.81 89 LYS A O 1
ATOM 736 N N . CYS A 1 90 ? -1.509 -8.108 7.110 1.00 91.25 90 CYS A N 1
ATOM 737 C CA . CYS A 1 90 ? -2.838 -7.637 7.482 1.00 91.25 90 CYS A CA 1
ATOM 738 C C . CYS A 1 90 ? -3.172 -8.004 8.931 1.00 91.25 90 CYS A C 1
ATOM 740 O O . CYS A 1 90 ? -3.058 -9.159 9.333 1.00 91.25 90 CYS A O 1
ATOM 742 N N . ALA A 1 91 ? -3.674 -7.028 9.686 1.00 89.75 91 ALA A N 1
ATOM 743 C CA . ALA A 1 91 ? -4.288 -7.235 10.992 1.00 89.75 91 ALA A CA 1
ATOM 744 C C . ALA A 1 91 ? -5.794 -6.951 10.897 1.00 89.75 91 ALA A C 1
ATOM 746 O O . ALA A 1 91 ? -6.202 -5.959 10.294 1.00 89.75 91 ALA A O 1
ATOM 747 N N . PHE A 1 92 ? -6.623 -7.812 11.491 1.00 90.00 92 PHE A N 1
ATOM 748 C CA . PHE A 1 92 ? -8.082 -7.715 11.408 1.00 90.00 92 PHE A CA 1
ATOM 749 C C . PHE A 1 92 ? -8.729 -7.746 12.789 1.00 90.00 92 PHE A C 1
ATOM 751 O O . PHE A 1 92 ? -8.273 -8.459 13.679 1.00 90.00 92 PHE A O 1
ATOM 758 N N . GL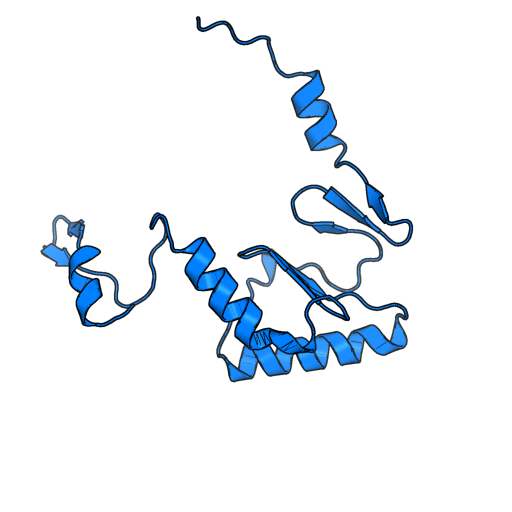Y A 1 93 ? -9.827 -6.999 12.949 1.00 86.25 93 GLY A N 1
ATOM 759 C CA . GLY A 1 93 ? -10.668 -7.057 14.151 1.00 86.25 93 GLY A CA 1
ATOM 760 C C . GLY A 1 93 ? -9.985 -6.586 15.439 1.00 86.25 93 GLY A C 1
ATOM 761 O O . GLY A 1 93 ? -10.429 -6.948 16.527 1.00 86.25 93 GLY A O 1
ATOM 762 N N . VAL A 1 94 ? -8.913 -5.802 15.328 1.00 87.50 94 VAL A N 1
ATOM 763 C CA . VAL A 1 94 ? -8.162 -5.286 16.475 1.00 87.50 94 VAL A CA 1
ATOM 764 C C . VAL A 1 94 ? -8.828 -4.034 17.056 1.00 87.50 94 VAL A C 1
ATOM 766 O O . VAL A 1 94 ? -9.357 -3.200 16.326 1.00 87.50 94 VAL A O 1
ATOM 769 N N . SER A 1 95 ? -8.804 -3.888 18.384 1.00 84.88 95 SER A N 1
ATOM 770 C CA . SER A 1 95 ? -9.280 -2.682 19.088 1.00 84.88 95 SER A CA 1
ATOM 771 C C . SER A 1 95 ? -8.226 -1.570 19.162 1.00 84.88 95 SER A C 1
ATOM 773 O O . SER A 1 95 ? -8.555 -0.412 19.427 1.00 84.88 95 SER A O 1
ATOM 775 N N . SER A 1 96 ? -6.965 -1.939 18.939 1.00 86.12 96 SER A N 1
ATOM 776 C CA . SER A 1 96 ? -5.794 -1.074 18.855 1.00 86.12 96 SER A CA 1
ATOM 777 C C . SER A 1 96 ? -4.832 -1.665 17.826 1.00 86.12 96 SER A C 1
ATOM 779 O O . SER A 1 96 ? -4.672 -2.886 17.778 1.00 86.12 96 SER A O 1
ATOM 781 N N . GLY A 1 97 ? -4.203 -0.833 17.002 1.00 86.00 97 GLY A N 1
ATOM 782 C CA . GLY A 1 97 ? -3.287 -1.295 15.962 1.00 86.00 97 GLY A CA 1
ATOM 783 C C . GLY A 1 97 ? -2.253 -0.250 15.575 1.00 86.00 97 GLY A C 1
ATOM 784 O O . GLY A 1 97 ? -2.457 0.948 15.767 1.00 86.00 97 GLY A O 1
ATOM 785 N N . GLN A 1 98 ? -1.129 -0.708 15.027 1.00 86.25 98 GLN A N 1
ATOM 786 C CA . GLN A 1 98 ? -0.102 0.180 14.499 1.00 86.25 98 GLN A CA 1
ATOM 787 C C . GLN A 1 98 ? -0.485 0.652 13.091 1.00 86.25 98 GLN A C 1
ATOM 789 O O . GLN A 1 98 ? -0.769 -0.165 12.220 1.00 86.25 98 GLN A O 1
ATOM 794 N N . PHE A 1 99 ? -0.446 1.962 12.857 1.00 84.62 99 PHE A N 1
ATOM 795 C CA . PHE A 1 99 ? -0.664 2.571 11.545 1.00 84.62 99 PHE A CA 1
ATOM 796 C C . PHE A 1 99 ? 0.270 3.766 11.368 1.00 84.62 99 PHE A C 1
ATOM 798 O O . PHE A 1 99 ? 0.367 4.605 12.263 1.00 84.62 99 PHE A O 1
ATOM 805 N N . LEU A 1 100 ? 1.019 3.813 10.259 1.00 85.06 100 LEU A N 1
ATOM 806 C CA . LEU A 1 100 ? 2.050 4.836 9.994 1.00 85.06 100 LEU A CA 1
ATOM 807 C C . LEU A 1 100 ? 3.064 5.011 11.141 1.00 85.06 100 LEU A C 1
ATOM 809 O O . LEU A 1 100 ? 3.671 6.060 11.353 1.00 85.06 100 LEU A O 1
ATOM 813 N N . GLY A 1 101 ? 3.266 3.938 11.906 1.00 85.44 101 GLY A N 1
ATOM 814 C CA . GLY A 1 101 ? 4.126 3.928 13.081 1.00 85.44 101 GLY A CA 1
ATOM 815 C C . GLY A 1 101 ? 3.603 4.724 14.277 1.00 85.44 101 GLY A C 1
ATOM 816 O O . GLY A 1 101 ? 4.404 5.069 15.140 1.00 85.44 101 GLY A O 1
ATOM 817 N N . HIS A 1 102 ? 2.298 4.965 14.343 1.00 87.25 102 HIS A N 1
ATOM 818 C CA . HIS A 1 102 ? 1.570 5.375 15.540 1.00 87.25 102 HIS A CA 1
ATOM 819 C C . HIS A 1 102 ? 0.680 4.235 16.029 1.00 87.25 102 HIS A C 1
ATOM 821 O O . HIS A 1 102 ? 0.358 3.327 15.261 1.00 87.25 102 HIS A O 1
ATOM 827 N N . ILE A 1 103 ? 0.274 4.284 17.294 1.00 89.62 103 ILE A N 1
ATOM 828 C CA . ILE A 1 103 ? -0.745 3.390 17.840 1.00 89.62 103 ILE A CA 1
ATOM 829 C C . ILE A 1 103 ? -2.099 4.075 17.684 1.00 89.62 103 ILE A C 1
ATOM 831 O O . ILE A 1 103 ? -2.303 5.179 18.176 1.00 89.62 103 ILE A O 1
ATOM 835 N N . VAL A 1 104 ? -3.027 3.432 16.986 1.00 88.62 104 VAL A N 1
ATOM 836 C CA . VAL A 1 104 ? -4.387 3.932 16.782 1.00 88.62 104 VAL A CA 1
ATOM 837 C C . VAL A 1 104 ? -5.339 3.073 17.592 1.00 88.62 104 VAL A C 1
ATOM 839 O O . VAL A 1 104 ? -5.389 1.857 17.410 1.00 88.62 104 VAL A O 1
ATOM 842 N N . ASN A 1 105 ? -6.102 3.702 18.482 1.00 88.38 105 ASN A N 1
ATOM 843 C CA . ASN A 1 105 ? -7.070 3.031 19.340 1.00 88.38 105 ASN A CA 1
ATOM 844 C C . ASN A 1 105 ? -8.349 3.874 19.506 1.00 88.38 105 ASN A C 1
ATOM 846 O O . ASN A 1 105 ? -8.511 4.929 18.894 1.00 88.38 105 ASN A O 1
ATOM 850 N N . LYS A 1 106 ? -9.279 3.415 20.353 1.00 84.50 106 LYS A N 1
ATOM 851 C CA . LYS A 1 106 ? -10.559 4.105 20.599 1.00 84.50 106 LYS A CA 1
ATOM 852 C C . LYS A 1 106 ? -10.409 5.527 21.170 1.00 84.50 106 LYS A C 1
ATOM 854 O O . LYS A 1 106 ? -11.296 6.348 20.953 1.00 84.50 106 LYS A O 1
ATOM 859 N N . ARG A 1 107 ? -9.342 5.812 21.924 1.00 86.06 107 ARG A N 1
ATOM 860 C CA . ARG A 1 107 ? -9.076 7.130 22.533 1.00 86.06 107 ARG A CA 1
ATOM 861 C C . ARG A 1 107 ? -8.468 8.115 21.537 1.00 86.06 107 ARG A C 1
ATOM 863 O O . ARG A 1 107 ? -8.621 9.317 21.723 1.00 86.06 107 ARG A O 1
ATOM 870 N N . GLY A 1 108 ? -7.812 7.618 20.492 1.00 85.31 108 GLY A N 1
ATOM 871 C CA . GLY A 1 108 ? -7.204 8.438 19.453 1.00 85.31 108 GLY A CA 1
ATOM 872 C C . GLY A 1 108 ? -5.892 7.853 18.945 1.00 85.31 108 GLY A C 1
ATOM 873 O O . GLY A 1 108 ? -5.729 6.635 18.850 1.00 85.31 108 GLY A O 1
ATOM 874 N N . ILE A 1 109 ? -4.974 8.749 18.586 1.00 89.06 109 ILE A N 1
ATOM 875 C CA . ILE A 1 109 ? -3.644 8.430 18.067 1.00 89.06 109 ILE A CA 1
ATOM 876 C C . ILE A 1 109 ? -2.636 8.633 19.198 1.00 89.06 109 ILE A C 1
ATOM 878 O O . ILE A 1 109 ? -2.529 9.725 19.750 1.00 89.06 109 ILE A O 1
ATOM 882 N N . GLU A 1 110 ? -1.891 7.585 19.526 1.00 90.69 110 GLU A N 1
ATOM 883 C CA . GLU A 1 110 ? -0.855 7.577 20.554 1.00 90.69 110 GLU A CA 1
ATOM 884 C C . GLU A 1 110 ? 0.535 7.378 19.901 1.00 90.69 110 GLU A C 1
ATOM 886 O O . GLU A 1 110 ? 0.660 6.680 18.882 1.00 90.69 110 GLU A O 1
ATOM 891 N N . PRO A 1 111 ? 1.606 7.988 20.446 1.00 90.19 111 PRO A N 1
ATOM 892 C CA . PRO A 1 111 ? 2.971 7.727 19.996 1.00 90.19 111 PRO A CA 1
ATOM 893 C C . PRO A 1 111 ? 3.332 6.248 20.145 1.00 90.19 111 PRO A C 1
ATOM 895 O O . PRO A 1 111 ? 2.972 5.613 21.132 1.00 90.19 111 PRO A O 1
ATOM 898 N N . ASN A 1 112 ? 4.078 5.697 19.186 1.00 91.12 112 ASN A N 1
ATOM 899 C CA . ASN A 1 112 ? 4.616 4.349 19.335 1.00 91.12 112 ASN A CA 1
ATOM 900 C C . ASN A 1 112 ? 5.797 4.377 20.327 1.00 91.12 112 ASN A C 1
ATOM 902 O O . ASN A 1 112 ? 6.795 5.037 20.018 1.00 91.12 112 ASN A O 1
ATOM 906 N N . PRO A 1 113 ? 5.732 3.650 21.461 1.00 90.31 113 PRO A N 1
ATOM 907 C CA . PRO A 1 113 ? 6.798 3.640 22.462 1.00 90.31 113 PRO A CA 1
ATOM 908 C C . PRO A 1 113 ? 8.172 3.284 21.887 1.00 90.31 113 PRO A C 1
ATOM 910 O O . PRO A 1 113 ? 9.151 3.931 22.234 1.00 90.31 113 PRO A O 1
ATOM 913 N N . ALA A 1 114 ? 8.240 2.349 20.934 1.00 90.06 114 ALA A N 1
ATOM 914 C CA . ALA A 1 114 ? 9.501 1.949 20.309 1.00 90.06 114 ALA A CA 1
ATOM 915 C C . ALA A 1 114 ? 10.137 3.084 19.489 1.00 90.06 114 ALA A C 1
ATOM 917 O O . ALA A 1 114 ? 11.356 3.227 19.459 1.00 90.06 114 ALA A O 1
ATOM 918 N N . LYS A 1 115 ? 9.322 3.928 18.835 1.00 89.94 115 LYS A N 1
ATOM 919 C CA . LYS A 1 115 ? 9.835 5.115 18.130 1.00 89.94 115 LYS A CA 1
ATOM 920 C C . LYS A 1 115 ? 10.306 6.188 19.106 1.00 89.94 115 LYS A C 1
ATOM 922 O O . LYS A 1 115 ? 11.299 6.852 18.830 1.00 89.94 115 LYS A O 1
ATOM 927 N N . VAL A 1 116 ? 9.586 6.367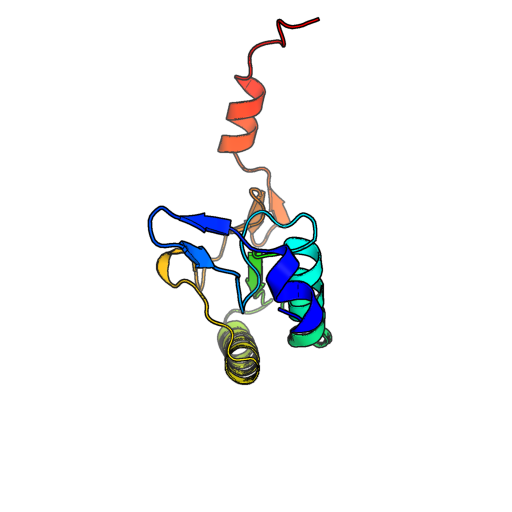 20.214 1.00 91.50 116 VAL A N 1
ATOM 928 C CA . VAL A 1 116 ? 9.969 7.319 21.267 1.00 91.50 116 VAL A CA 1
ATOM 929 C C . VAL A 1 116 ? 11.304 6.902 21.878 1.00 91.50 116 VAL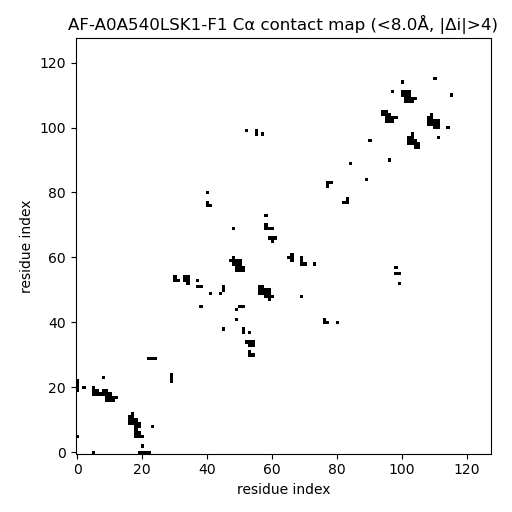 A C 1
ATOM 931 O O . VAL A 1 116 ? 12.218 7.713 21.946 1.00 91.50 116 VAL A O 1
ATOM 934 N N . GLU A 1 117 ? 11.450 5.626 22.226 1.00 94.25 117 GLU A N 1
ATOM 935 C CA . GLU A 1 117 ? 12.688 5.069 22.768 1.00 94.25 117 GLU A CA 1
ATOM 936 C C . GLU A 1 117 ? 13.863 5.214 21.792 1.00 94.25 117 GLU A C 1
ATOM 938 O O . GLU A 1 117 ? 14.939 5.656 22.187 1.00 94.25 117 GLU A O 1
ATOM 943 N N . ALA A 1 118 ? 13.651 4.926 20.503 1.00 93.12 118 ALA A N 1
ATOM 944 C CA . ALA A 1 118 ? 14.683 5.099 19.484 1.00 93.12 118 ALA A CA 1
ATOM 945 C C . ALA A 1 118 ? 15.171 6.554 19.366 1.00 93.12 118 ALA A C 1
ATOM 947 O O . ALA A 1 118 ? 16.359 6.774 19.155 1.00 93.12 118 ALA A O 1
ATOM 948 N N . LEU A 1 119 ? 14.277 7.539 19.519 1.00 91.56 119 LEU A N 1
ATOM 949 C CA . LEU A 1 119 ? 14.645 8.958 19.526 1.00 91.56 119 LEU A CA 1
ATOM 950 C C . LEU A 1 119 ? 15.371 9.359 20.814 1.00 91.56 119 LEU A C 1
ATOM 952 O O . LEU A 1 119 ? 16.359 10.081 20.742 1.00 91.56 119 LEU A O 1
ATOM 956 N N . CYS A 1 120 ? 14.914 8.884 21.976 1.00 93.25 120 CYS A N 1
ATOM 957 C CA . CYS A 1 120 ? 15.566 9.154 23.261 1.00 93.25 120 CYS A CA 1
ATOM 958 C C . CYS A 1 120 ? 16.987 8.579 23.335 1.00 93.25 120 CYS A C 1
ATOM 960 O O . CYS A 1 120 ? 17.848 9.171 23.978 1.00 93.25 120 CYS A O 1
ATOM 962 N N . ASN A 1 121 ? 17.225 7.447 22.671 1.00 95.31 121 ASN A N 1
ATOM 963 C CA . ASN A 1 121 ? 18.517 6.762 22.648 1.00 95.31 121 ASN A CA 1
ATOM 964 C C . ASN A 1 121 ? 19.385 7.141 21.435 1.00 95.31 121 ASN A C 1
ATOM 966 O O . ASN A 1 121 ? 20.442 6.541 21.228 1.00 95.31 121 ASN A O 1
ATOM 970 N N . MET A 1 122 ? 18.941 8.085 20.600 1.00 94.56 122 MET A N 1
ATOM 971 C CA . MET A 1 122 ? 19.680 8.490 19.408 1.00 94.56 122 MET A CA 1
ATOM 972 C C . MET A 1 122 ? 20.931 9.284 19.818 1.00 94.56 122 MET A C 1
ATOM 974 O O . MET A 1 122 ? 20.796 10.276 20.533 1.00 94.56 122 MET A O 1
ATOM 978 N N . PRO A 1 123 ? 22.141 8.879 19.390 1.00 94.00 123 PRO A N 1
ATOM 979 C CA . PRO A 1 123 ? 23.357 9.621 19.696 1.00 94.00 123 PRO A CA 1
ATOM 980 C C . PRO A 1 123 ? 23.376 10.964 18.961 1.00 94.00 123 PRO A C 1
ATOM 982 O O . PRO A 1 123 ? 22.825 11.091 17.863 1.00 94.00 123 PRO A O 1
ATOM 985 N N . ASP A 1 124 ? 24.058 11.945 19.548 1.00 92.69 124 ASP A N 1
ATOM 986 C CA . ASP A 1 124 ? 24.222 13.258 18.931 1.00 92.69 124 ASP A CA 1
ATOM 987 C C . ASP A 1 124 ? 24.935 13.149 17.567 1.00 92.69 124 ASP A C 1
ATOM 989 O O . ASP A 1 124 ? 25.884 12.365 17.425 1.00 92.69 124 ASP A O 1
ATOM 993 N N . PRO A 1 125 ? 24.519 13.923 16.544 1.00 92.94 125 PRO A N 1
ATOM 994 C CA . PRO A 1 125 ? 25.195 13.931 15.254 1.00 92.94 125 PRO A CA 1
ATOM 995 C C . PRO A 1 125 ? 26.645 14.403 15.402 1.00 92.94 125 PRO A C 1
ATOM 997 O O . PRO A 1 125 ? 26.909 15.512 15.855 1.00 92.94 125 PRO A O 1
ATOM 1000 N N . VAL A 1 126 ? 27.593 13.570 14.973 1.00 93.62 126 VAL A N 1
ATOM 1001 C CA . VAL A 1 126 ? 29.040 13.861 15.052 1.00 93.62 126 VAL A CA 1
ATOM 1002 C C . VAL A 1 126 ? 29.625 14.425 13.753 1.00 93.62 126 VAL A C 1
ATOM 1004 O O . VAL A 1 126 ? 30.831 14.640 13.662 1.00 93.62 126 VAL A O 1
ATOM 1007 N N . THR A 1 127 ? 28.794 14.634 12.728 1.00 85.50 127 THR A N 1
ATOM 1008 C CA . THR A 1 127 ? 29.243 15.104 11.405 1.00 85.50 127 THR A CA 1
ATOM 1009 C C . THR A 1 127 ? 28.901 16.593 11.250 1.00 85.50 127 THR A C 1
ATOM 1011 O O . THR A 1 127 ? 27.728 16.917 11.450 1.00 85.50 127 THR A O 1
ATOM 1014 N N . PRO A 1 128 ? 29.880 17.476 10.950 1.00 72.56 128 PRO A N 1
ATOM 1015 C CA . PRO A 1 128 ? 29.655 18.910 10.731 1.00 72.56 128 PRO A CA 1
ATOM 1016 C C . PRO A 1 128 ? 28.745 19.229 9.542 1.00 72.56 128 PRO A C 1
ATOM 1018 O O . PRO A 1 128 ? 28.758 18.449 8.561 1.00 72.56 128 PRO A O 1
#